Protein AF-A0A0C5VTT7-F1 (afdb_monomer_lite)

Foldseek 3Di:
DFDQLVPDDPVLSLVQLLVVDVVVDCPVPPPPDDSVRSSVVVVVCSVVVQKTWDADPVVRDIHIGGPVVVVVVVVVVVVVD

Radius of gyration: 13.17 Å; chains: 1; bounding box: 26×26×38 Å

pLDDT: mean 86.25, std 10.89, range [44.5, 94.75]

InterPro domains:
  IPR010648 Uncharacterised protein family UPF0270 [PF06794] (1-68)
  IPR036685 YehU-like superfamily [G3DSA:1.10.10.610] (1-76)
  IPR036685 YehU-like superfamily [SSF118001] (1-70)

Organism: NCBI:txid1445510

Sequence (81 aa):
MIIPYEALPAETLTALLEAFVVQEGADQFDIDYTLAEKVDQVRQQLQNKQVYIVFDPLTETCNVVTSDEARELLREERTDL

Secondary structure (DSSP, 8-state):
-EE-GGGS-HHHHHHHHHHHHHHH-TTSS-TT--HHHHHHHHHHHHHTTSEEEEEETTTTEEEEEEHHHHHHHHHHTTT--

Structure (mmCIF, N/CA/C/O backbone):
data_AF-A0A0C5VTT7-F1
#
_entry.id   AF-A0A0C5VTT7-F1
#
loop_
_atom_site.group_PDB
_atom_site.id
_atom_site.type_symbol
_atom_site.label_atom_id
_atom_site.label_alt_id
_atom_site.label_comp_id
_atom_site.label_asym_id
_atom_site.label_entity_id
_atom_site.label_seq_id
_atom_site.pdbx_PDB_ins_code
_atom_site.Cartn_x
_atom_site.Cartn_y
_atom_site.Cartn_z
_atom_site.occupancy
_atom_site.B_iso_or_equiv
_atom_site.auth_seq_id
_atom_site.auth_comp_id
_atom_site.auth_asym_id
_atom_site.auth_atom_id
_atom_site.pdbx_PDB_model_num
ATOM 1 N N . MET A 1 1 ? -7.330 -3.099 10.470 1.00 89.00 1 MET A N 1
ATOM 2 C CA . MET A 1 1 ? -8.361 -2.236 9.826 1.00 89.00 1 MET A CA 1
ATOM 3 C C . MET A 1 1 ? -7.991 -1.889 8.382 1.00 89.00 1 MET A C 1
ATOM 5 O O . MET A 1 1 ? -6.895 -1.402 8.158 1.00 89.00 1 MET A O 1
ATOM 9 N N . ILE A 1 2 ? -8.892 -2.065 7.405 1.00 91.19 2 ILE A N 1
ATOM 10 C CA . ILE A 1 2 ? -8.663 -1.627 6.009 1.00 91.19 2 ILE A CA 1
ATOM 11 C C . ILE A 1 2 ? -8.976 -0.132 5.863 1.00 91.19 2 ILE A C 1
ATOM 13 O O . ILE A 1 2 ? -10.033 0.318 6.307 1.00 91.19 2 ILE A O 1
ATOM 17 N N . ILE A 1 3 ? -8.089 0.621 5.208 1.00 93.06 3 ILE A N 1
ATOM 18 C CA . ILE A 1 3 ? -8.256 2.056 4.940 1.00 93.06 3 ILE A CA 1
ATOM 19 C C . ILE A 1 3 ? -8.208 2.362 3.434 1.00 93.06 3 ILE A C 1
ATOM 21 O O . ILE A 1 3 ? -7.534 1.658 2.678 1.00 93.06 3 ILE A O 1
ATOM 25 N N . PRO A 1 4 ? -8.912 3.408 2.961 1.00 93.19 4 PRO A N 1
ATOM 26 C CA . PRO A 1 4 ? -8.805 3.834 1.572 1.00 93.19 4 PRO A CA 1
ATOM 27 C C . PRO A 1 4 ? -7.403 4.386 1.295 1.00 93.19 4 PRO A C 1
ATOM 29 O O . PRO A 1 4 ? -6.942 5.299 1.980 1.00 93.19 4 PRO A O 1
ATOM 32 N N . TYR A 1 5 ? -6.744 3.881 0.250 1.00 92.50 5 TYR A N 1
ATOM 33 C CA . TYR A 1 5 ? -5.410 4.347 -0.151 1.00 92.50 5 TYR A CA 1
ATOM 34 C C . TYR A 1 5 ? -5.394 5.837 -0.537 1.00 92.50 5 TYR A C 1
ATOM 36 O O . TYR A 1 5 ? -4.364 6.492 -0.436 1.00 92.50 5 TYR A O 1
ATOM 44 N N . GLU A 1 6 ? -6.541 6.384 -0.950 1.00 92.62 6 GLU A N 1
ATOM 45 C CA . GLU A 1 6 ? -6.725 7.797 -1.306 1.00 92.62 6 GLU A CA 1
ATOM 46 C C . GLU A 1 6 ? -6.613 8.741 -0.100 1.00 92.62 6 GLU A C 1
ATOM 48 O O . GLU A 1 6 ? -6.408 9.939 -0.279 1.00 92.62 6 GLU A O 1
ATOM 53 N N . ALA A 1 7 ? -6.742 8.220 1.125 1.00 91.06 7 ALA A N 1
ATOM 54 C CA . ALA A 1 7 ? -6.562 9.002 2.346 1.00 91.06 7 ALA A CA 1
ATOM 55 C C . ALA A 1 7 ? -5.085 9.175 2.734 1.00 91.06 7 ALA A C 1
ATOM 57 O O . ALA A 1 7 ? -4.783 9.962 3.632 1.00 91.06 7 ALA A O 1
ATOM 58 N N . LEU A 1 8 ? -4.169 8.450 2.085 1.00 91.12 8 LEU A N 1
ATOM 59 C CA . LEU A 1 8 ? -2.741 8.550 2.357 1.00 91.12 8 LEU A CA 1
ATOM 60 C C . LEU A 1 8 ? -2.083 9.657 1.521 1.00 91.12 8 LEU A C 1
ATOM 62 O O . LEU A 1 8 ? -2.442 9.853 0.355 1.00 91.12 8 LEU A O 1
ATOM 66 N N . PRO A 1 9 ? -1.060 10.341 2.064 1.00 94.50 9 PRO A N 1
ATOM 67 C CA . PRO A 1 9 ? -0.179 11.176 1.260 1.00 94.50 9 PRO A CA 1
ATOM 68 C C . PRO A 1 9 ? 0.432 10.367 0.109 1.00 94.50 9 PRO A C 1
ATOM 70 O O . PRO A 1 9 ? 0.808 9.208 0.285 1.00 94.50 9 PRO A O 1
ATOM 73 N N . ALA A 1 10 ? 0.573 10.984 -1.066 1.00 92.12 10 ALA A N 1
ATOM 74 C CA . ALA A 1 10 ? 1.075 10.300 -2.260 1.00 92.12 10 ALA A CA 1
ATOM 75 C C . ALA A 1 10 ? 2.482 9.705 -2.064 1.00 92.12 10 ALA A C 1
ATOM 77 O O . ALA A 1 10 ? 2.766 8.616 -2.562 1.00 92.12 10 ALA A O 1
ATOM 78 N N . GLU A 1 11 ? 3.344 10.393 -1.312 1.00 93.62 11 GLU A N 1
ATOM 79 C CA . GLU A 1 11 ? 4.676 9.904 -0.941 1.00 93.62 11 GLU A CA 1
ATOM 80 C C . GLU A 1 11 ? 4.601 8.648 -0.062 1.00 93.62 11 GLU A C 1
ATOM 82 O O . GLU A 1 11 ? 5.279 7.663 -0.339 1.00 93.62 11 GLU A O 1
ATOM 87 N N . THR A 1 12 ? 3.711 8.641 0.935 1.00 92.94 12 THR A N 1
ATOM 88 C CA . THR A 1 12 ? 3.499 7.501 1.831 1.00 92.94 12 THR A CA 1
ATOM 89 C C . THR A 1 12 ? 2.947 6.316 1.061 1.00 92.94 12 THR A C 1
ATOM 91 O O . THR A 1 12 ? 3.454 5.210 1.198 1.00 92.94 12 THR A O 1
ATOM 94 N N . LEU A 1 13 ? 1.944 6.547 0.211 1.00 94.56 13 LEU A N 1
ATOM 95 C CA . LEU A 1 13 ? 1.391 5.498 -0.632 1.00 94.56 13 LEU A CA 1
ATOM 96 C C . LEU A 1 13 ? 2.478 4.893 -1.525 1.00 94.56 13 LEU A C 1
ATOM 98 O O . LEU A 1 13 ? 2.600 3.677 -1.581 1.00 94.56 13 LEU A O 1
ATOM 102 N N . THR A 1 14 ? 3.297 5.724 -2.172 1.00 93.75 14 THR A N 1
ATOM 103 C CA . THR A 1 14 ? 4.391 5.249 -3.033 1.00 93.75 14 THR A CA 1
ATOM 104 C C . THR A 1 14 ? 5.377 4.384 -2.249 1.00 93.75 14 THR A C 1
ATOM 106 O O . THR A 1 14 ? 5.645 3.262 -2.666 1.00 93.75 14 THR A O 1
ATOM 109 N N . ALA A 1 15 ? 5.822 4.839 -1.073 1.00 94.06 15 ALA A N 1
ATOM 110 C CA . ALA A 1 15 ? 6.751 4.087 -0.232 1.00 94.06 15 ALA A CA 1
ATOM 111 C C . ALA A 1 15 ? 6.179 2.732 0.226 1.00 94.06 15 ALA A C 1
ATOM 113 O O . ALA A 1 15 ? 6.895 1.733 0.262 1.00 94.06 15 ALA A O 1
ATOM 114 N N . LEU A 1 16 ? 4.880 2.677 0.540 1.00 93.94 16 LEU A N 1
ATOM 115 C CA . LEU A 1 16 ? 4.194 1.429 0.886 1.00 93.94 16 LEU A CA 1
ATOM 116 C C . LEU A 1 16 ? 4.138 0.459 -0.298 1.00 93.94 16 LEU A C 1
ATOM 118 O O . LEU A 1 16 ? 4.371 -0.736 -0.125 1.00 93.94 16 LE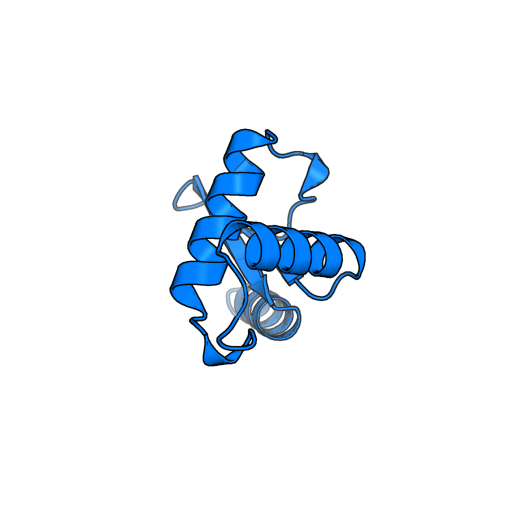U A O 1
ATOM 122 N N . LEU A 1 17 ? 3.851 0.967 -1.498 1.00 93.50 17 LEU A N 1
ATOM 123 C CA . LEU A 1 17 ? 3.829 0.161 -2.718 1.00 93.50 17 LEU A CA 1
ATOM 124 C C . LEU A 1 17 ? 5.222 -0.373 -3.066 1.00 93.50 17 LEU A C 1
ATOM 126 O O . LEU A 1 17 ? 5.355 -1.540 -3.422 1.00 93.50 17 LEU A O 1
ATOM 130 N N . GLU A 1 18 ? 6.260 0.451 -2.930 1.00 92.88 18 GLU A N 1
ATOM 131 C CA . GLU A 1 18 ? 7.650 0.029 -3.122 1.00 92.88 18 GLU A CA 1
ATOM 132 C C . GLU A 1 18 ? 8.038 -1.074 -2.134 1.00 92.88 18 GLU A C 1
ATOM 134 O O . GLU A 1 18 ? 8.572 -2.104 -2.545 1.00 92.88 18 GLU A O 1
ATOM 139 N N . ALA A 1 19 ? 7.722 -0.894 -0.848 1.00 91.88 19 ALA A N 1
ATOM 140 C CA . ALA A 1 19 ? 7.984 -1.895 0.182 1.00 91.88 19 ALA A CA 1
ATOM 141 C C . ALA A 1 19 ? 7.263 -3.220 -0.110 1.00 91.88 19 ALA A C 1
ATOM 143 O O . ALA A 1 19 ? 7.871 -4.283 0.005 1.00 91.88 19 ALA A O 1
ATOM 144 N N . PHE A 1 20 ? 6.006 -3.159 -0.555 1.00 91.62 20 PHE A N 1
ATOM 145 C CA . PHE A 1 20 ? 5.230 -4.337 -0.943 1.00 91.62 20 PHE A CA 1
ATOM 146 C C . PHE A 1 20 ? 5.857 -5.085 -2.123 1.00 91.62 20 PHE A C 1
ATOM 148 O O . PHE A 1 20 ? 6.045 -6.296 -2.052 1.00 91.62 20 PHE A O 1
ATOM 155 N N . VAL A 1 21 ? 6.259 -4.370 -3.180 1.00 89.81 21 VAL A N 1
ATOM 156 C CA . VAL A 1 21 ? 6.934 -4.976 -4.342 1.00 89.81 21 VAL A CA 1
ATOM 157 C C . VAL A 1 21 ? 8.251 -5.646 -3.939 1.00 89.81 21 VAL A C 1
ATOM 159 O O . VAL A 1 21 ? 8.598 -6.701 -4.469 1.00 89.81 21 VAL A O 1
ATOM 162 N N . VAL A 1 22 ? 8.998 -5.042 -3.012 1.00 87.19 22 VAL A N 1
ATOM 163 C CA . VAL A 1 22 ? 10.251 -5.614 -2.502 1.00 87.19 22 VAL A CA 1
ATOM 164 C C . VAL A 1 22 ? 9.992 -6.865 -1.656 1.00 87.19 22 VAL A C 1
ATOM 166 O O . VAL A 1 22 ? 10.769 -7.814 -1.749 1.00 87.19 22 VAL A O 1
ATOM 169 N N . GLN A 1 23 ? 8.922 -6.880 -0.858 1.00 84.50 23 GLN A N 1
ATOM 170 C CA . GLN A 1 23 ? 8.575 -7.998 0.021 1.00 84.50 23 GLN A CA 1
ATOM 171 C C . GLN A 1 23 ? 8.035 -9.213 -0.745 1.00 84.50 23 GLN A C 1
ATOM 173 O O . GLN A 1 23 ? 8.500 -10.325 -0.507 1.00 84.50 23 GLN A O 1
ATOM 178 N N . GLU A 1 24 ? 7.096 -9.006 -1.672 1.00 78.94 24 GLU A N 1
ATOM 179 C CA . GLU A 1 24 ? 6.474 -10.085 -2.460 1.00 78.94 24 GLU A CA 1
ATOM 180 C C . GLU A 1 24 ? 7.434 -10.695 -3.494 1.00 78.94 24 GLU A C 1
ATOM 182 O O . GLU A 1 24 ? 7.232 -11.809 -3.978 1.00 78.94 24 GLU A O 1
ATOM 187 N N . GLY A 1 25 ? 8.510 -9.978 -3.827 1.00 65.25 25 GLY A N 1
ATOM 188 C CA . GLY A 1 25 ? 9.541 -10.453 -4.739 1.00 65.25 25 GLY A CA 1
ATOM 189 C C . GLY A 1 25 ? 9.095 -10.516 -6.204 1.00 65.25 25 GLY A C 1
ATOM 190 O O . GLY A 1 25 ? 7.992 -10.137 -6.594 1.00 65.25 25 GLY A O 1
ATOM 191 N N . ALA A 1 26 ? 10.005 -10.974 -7.065 1.00 60.56 26 ALA A N 1
ATOM 192 C CA . ALA A 1 26 ? 9.756 -11.124 -8.500 1.00 60.56 26 ALA A CA 1
ATOM 193 C C . ALA A 1 26 ? 8.816 -12.298 -8.838 1.00 60.56 26 ALA A C 1
ATOM 195 O O . ALA A 1 26 ? 8.463 -12.479 -9.993 1.00 60.56 26 ALA A O 1
ATOM 196 N N . ASP A 1 27 ? 8.387 -13.096 -7.865 1.00 66.19 27 ASP A N 1
ATOM 197 C CA . ASP A 1 27 ? 7.504 -14.234 -8.124 1.00 66.19 27 ASP A CA 1
ATOM 198 C C . ASP A 1 27 ? 6.085 -13.802 -8.542 1.00 66.19 27 ASP A C 1
ATOM 200 O O . ASP A 1 27 ? 5.417 -14.518 -9.285 1.00 66.19 27 ASP A O 1
ATOM 204 N N . GLN A 1 28 ? 5.641 -12.608 -8.130 1.00 66.25 28 GLN A N 1
ATOM 205 C CA . GLN A 1 28 ? 4.360 -12.013 -8.547 1.00 66.25 28 GLN A CA 1
ATOM 206 C C . GLN A 1 28 ? 4.473 -11.130 -9.804 1.00 66.25 28 GLN A C 1
ATOM 208 O O . GLN A 1 28 ? 3.458 -10.770 -10.399 1.00 66.25 28 GLN A O 1
ATOM 213 N N . PHE A 1 29 ? 5.691 -10.757 -10.213 1.00 68.62 29 PHE A N 1
ATOM 214 C CA . PHE A 1 29 ? 5.925 -9.788 -11.286 1.00 68.62 29 PHE A CA 1
ATOM 215 C C . PHE A 1 29 ? 7.005 -10.291 -12.237 1.00 68.62 29 PHE A C 1
ATOM 217 O O . PHE A 1 29 ? 8.125 -10.522 -11.791 1.00 68.62 29 PHE A O 1
ATOM 224 N N . ASP A 1 30 ? 6.725 -10.342 -13.543 1.00 69.94 30 ASP A N 1
ATOM 225 C CA . ASP A 1 30 ? 7.721 -10.735 -14.549 1.00 69.94 30 ASP A CA 1
ATOM 226 C C . ASP A 1 30 ? 9.089 -10.058 -14.345 1.00 69.94 30 ASP A C 1
ATOM 228 O O . ASP A 1 30 ? 9.217 -8.906 -13.900 1.00 69.94 30 ASP A O 1
ATOM 232 N N . ILE A 1 31 ? 10.124 -10.821 -14.688 1.00 66.31 31 ILE A N 1
ATOM 233 C CA . ILE A 1 31 ? 11.527 -10.558 -14.345 1.00 66.31 31 ILE A CA 1
ATOM 234 C C . ILE A 1 31 ? 12.103 -9.308 -15.034 1.00 66.31 31 ILE A C 1
ATOM 236 O O . ILE A 1 31 ? 13.172 -8.843 -14.648 1.00 66.31 31 ILE A O 1
ATOM 240 N N . ASP A 1 32 ? 11.380 -8.722 -15.989 1.00 75.06 32 ASP A N 1
ATOM 241 C CA . ASP A 1 32 ? 11.837 -7.605 -16.822 1.00 75.06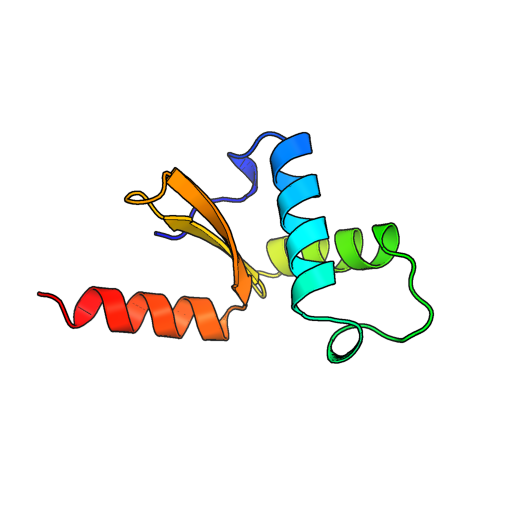 32 ASP A CA 1
ATOM 242 C C . ASP A 1 32 ? 11.272 -6.227 -16.424 1.00 75.06 32 ASP A C 1
ATOM 244 O O . ASP A 1 32 ? 11.645 -5.221 -17.027 1.00 75.06 32 ASP A O 1
ATOM 248 N N . TYR A 1 33 ? 10.406 -6.135 -15.407 1.00 80.88 33 TYR A N 1
ATOM 249 C CA . TYR A 1 33 ? 9.848 -4.843 -14.982 1.00 80.88 33 TYR A CA 1
ATOM 250 C C . TYR A 1 33 ? 10.750 -4.094 -13.996 1.00 80.88 33 TYR A C 1
ATOM 252 O O . TYR A 1 33 ? 11.261 -4.659 -13.022 1.00 80.88 33 TYR A O 1
ATOM 260 N N . THR A 1 34 ? 10.868 -2.780 -14.186 1.00 87.75 34 THR A N 1
ATOM 261 C CA . THR A 1 34 ? 11.490 -1.885 -13.202 1.00 87.75 34 THR A CA 1
ATOM 262 C C . THR A 1 34 ? 10.641 -1.771 -11.932 1.00 87.75 34 THR A C 1
ATOM 264 O O . THR A 1 34 ? 9.432 -2.005 -11.948 1.00 87.75 34 THR A O 1
ATOM 267 N N . LEU A 1 35 ? 11.251 -1.361 -10.811 1.00 87.94 35 LEU A N 1
ATOM 268 C CA . LEU A 1 35 ? 10.522 -1.129 -9.554 1.00 87.94 35 LEU A CA 1
ATOM 269 C C . LEU A 1 35 ? 9.348 -0.155 -9.750 1.00 87.94 35 LEU A C 1
ATOM 271 O O . LEU A 1 35 ? 8.255 -0.411 -9.260 1.00 87.94 35 LEU A O 1
ATOM 275 N N . ALA A 1 36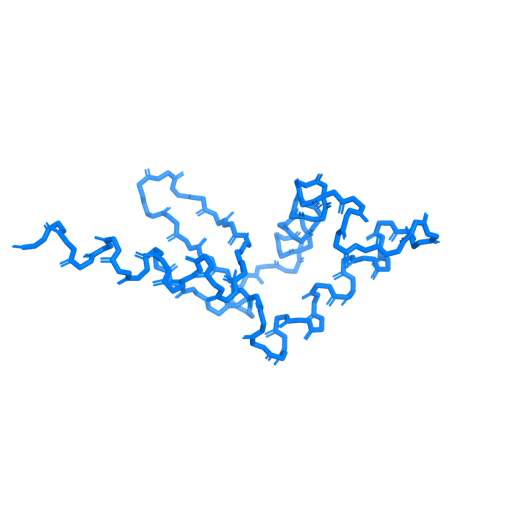 ? 9.552 0.916 -10.520 1.00 89.00 36 ALA A N 1
ATOM 276 C CA . ALA A 1 36 ? 8.516 1.905 -10.806 1.00 89.00 36 ALA A CA 1
ATOM 277 C C . ALA A 1 36 ? 7.332 1.313 -11.594 1.00 89.00 36 ALA A C 1
ATOM 279 O O . ALA A 1 36 ? 6.180 1.616 -11.290 1.00 89.00 36 ALA A O 1
ATOM 280 N N . GLU A 1 37 ? 7.594 0.440 -12.571 1.00 89.88 37 GLU A N 1
ATOM 281 C CA . GLU A 1 37 ? 6.536 -0.255 -13.318 1.00 89.88 37 GLU A CA 1
ATOM 282 C C . GLU A 1 37 ? 5.772 -1.239 -12.435 1.00 89.88 37 GLU A C 1
ATOM 284 O O . GLU A 1 37 ? 4.550 -1.325 -12.522 1.00 89.88 37 GLU A O 1
ATOM 289 N N . LYS A 1 38 ? 6.470 -1.953 -11.547 1.00 89.50 38 LYS A N 1
ATOM 290 C CA . LYS A 1 38 ? 5.825 -2.838 -10.570 1.00 89.50 38 LYS A CA 1
ATOM 291 C C . LYS A 1 38 ? 4.954 -2.043 -9.596 1.00 89.50 38 LYS A C 1
ATOM 293 O O . LYS A 1 38 ? 3.823 -2.437 -9.335 1.00 89.50 38 LYS A O 1
ATOM 298 N N . VAL A 1 39 ? 5.419 -0.886 -9.125 1.00 91.69 39 VAL A N 1
ATOM 299 C CA . VAL A 1 39 ? 4.629 0.027 -8.281 1.00 91.69 39 VAL A CA 1
ATOM 300 C C . VAL A 1 39 ? 3.363 0.497 -9.001 1.00 91.69 39 VAL A C 1
ATOM 302 O O . VAL A 1 39 ? 2.286 0.485 -8.402 1.00 91.69 39 VAL A O 1
ATOM 305 N N . ASP A 1 40 ? 3.452 0.861 -10.284 1.00 91.44 40 ASP A N 1
ATOM 306 C CA . ASP A 1 40 ? 2.267 1.234 -11.065 1.00 91.44 40 ASP A CA 1
ATOM 307 C C . ASP A 1 40 ? 1.290 0.058 -11.212 1.00 91.44 40 ASP A C 1
ATOM 309 O O . ASP A 1 40 ? 0.088 0.229 -11.010 1.00 91.44 40 ASP A O 1
ATOM 313 N N . GLN A 1 41 ? 1.793 -1.162 -11.431 1.00 90.69 41 GLN A N 1
ATOM 314 C CA . GLN A 1 41 ? 0.957 -2.366 -11.444 1.00 90.69 41 GLN A CA 1
ATOM 315 C C . GLN A 1 41 ? 0.220 -2.570 -10.115 1.00 90.69 41 GLN A C 1
ATOM 317 O O . GLN A 1 41 ? -0.983 -2.829 -10.121 1.00 90.69 41 GLN A O 1
ATOM 322 N N . VAL A 1 42 ? 0.886 -2.413 -8.966 1.00 92.00 42 VAL A N 1
ATOM 323 C CA . VAL A 1 42 ? 0.209 -2.522 -7.659 1.00 92.00 42 VAL A CA 1
ATOM 324 C C . VAL A 1 42 ? -0.808 -1.392 -7.473 1.00 92.00 42 VAL A C 1
ATOM 326 O O . VAL A 1 42 ? -1.894 -1.606 -6.933 1.00 92.00 42 VAL A O 1
ATOM 329 N N . ARG A 1 43 ? -0.532 -0.194 -7.994 1.00 92.38 43 ARG A N 1
ATOM 330 C CA . ARG A 1 43 ? -1.500 0.907 -7.993 1.00 92.38 43 ARG A CA 1
ATOM 331 C C . ARG A 1 43 ? -2.754 0.582 -8.809 1.00 92.38 43 ARG A C 1
ATOM 333 O O . ARG A 1 43 ? -3.858 0.897 -8.366 1.00 92.38 43 ARG A O 1
ATOM 340 N N . GLN A 1 44 ? -2.615 -0.080 -9.957 1.00 92.62 44 GLN A N 1
ATOM 341 C CA . GLN A 1 44 ? -3.761 -0.596 -10.715 1.00 92.62 44 GLN A CA 1
ATOM 342 C C . GLN A 1 44 ? -4.510 -1.678 -9.921 1.00 92.62 44 GLN A C 1
ATOM 344 O O . GLN A 1 44 ? -5.740 -1.692 -9.890 1.00 92.62 44 GLN A O 1
ATOM 349 N N . GLN A 1 45 ? -3.794 -2.554 -9.212 1.00 92.44 45 GLN A N 1
ATOM 350 C CA . GLN A 1 45 ? -4.408 -3.571 -8.351 1.00 92.44 45 GLN A CA 1
ATOM 351 C C . GLN A 1 45 ? -5.214 -2.956 -7.193 1.00 92.44 45 GLN A C 1
ATOM 353 O O . GLN A 1 45 ? -6.285 -3.475 -6.865 1.00 92.44 45 GLN A O 1
ATOM 358 N N . LEU A 1 46 ? -4.764 -1.833 -6.613 1.00 92.38 46 LEU A N 1
ATOM 359 C CA . LEU A 1 46 ? -5.534 -1.069 -5.619 1.00 92.38 46 LEU A CA 1
ATOM 360 C C . LEU A 1 46 ? -6.865 -0.582 -6.211 1.00 92.38 46 LEU A C 1
ATOM 362 O O . LEU A 1 46 ? -7.919 -0.745 -5.595 1.00 92.38 46 LEU A O 1
ATOM 366 N N . GLN A 1 47 ? -6.834 -0.032 -7.429 1.00 91.56 47 GLN A N 1
ATOM 367 C CA . GLN A 1 47 ? -8.036 0.433 -8.136 1.00 91.56 47 GLN A CA 1
ATOM 368 C C . GLN A 1 47 ? -8.994 -0.723 -8.457 1.00 91.56 47 GLN A C 1
ATOM 370 O O . GLN A 1 47 ? -10.212 -0.584 -8.333 1.00 91.56 47 GLN A O 1
ATOM 375 N N . ASN A 1 48 ? -8.441 -1.888 -8.798 1.00 93.56 48 ASN A N 1
ATOM 376 C CA . ASN A 1 48 ? -9.190 -3.105 -9.103 1.00 93.56 48 ASN A CA 1
ATOM 377 C C . ASN A 1 48 ? -9.611 -3.906 -7.861 1.00 93.56 48 ASN A C 1
ATOM 379 O O . ASN A 1 48 ? -10.215 -4.969 -8.007 1.00 93.56 48 ASN A O 1
ATOM 383 N N . LYS A 1 49 ? -9.333 -3.410 -6.644 1.00 91.62 49 LYS A N 1
ATOM 384 C CA . LYS A 1 49 ? -9.669 -4.069 -5.367 1.00 91.62 49 LYS A CA 1
ATOM 385 C C . LYS A 1 49 ? -9.035 -5.460 -5.199 1.00 91.62 49 LYS A C 1
ATOM 387 O O . LYS A 1 49 ? -9.612 -6.344 -4.561 1.00 91.62 49 LYS A O 1
ATOM 392 N N . GLN A 1 50 ? -7.858 -5.658 -5.787 1.00 92.31 50 GLN A N 1
ATOM 393 C CA . GLN A 1 50 ? -7.075 -6.895 -5.679 1.00 92.31 50 GLN A CA 1
ATOM 394 C C . GLN A 1 50 ? -6.082 -6.851 -4.514 1.00 92.31 50 GLN A C 1
ATOM 396 O O . GLN A 1 50 ? -5.756 -7.893 -3.949 1.00 92.31 50 GLN A O 1
ATOM 401 N N . VAL A 1 51 ? -5.662 -5.648 -4.127 1.00 93.62 51 VAL A N 1
ATOM 402 C CA . VAL A 1 51 ? -4.847 -5.369 -2.941 1.00 93.62 51 VAL A CA 1
ATOM 403 C C . VAL A 1 51 ? -5.501 -4.252 -2.130 1.00 93.62 51 VAL A C 1
ATOM 405 O O . VAL A 1 51 ? -6.302 -3.473 -2.654 1.00 93.62 51 VAL A O 1
ATOM 408 N N . TYR A 1 52 ? -5.165 -4.179 -0.848 1.00 94.19 52 TYR A N 1
ATOM 409 C CA . TYR A 1 52 ? -5.737 -3.243 0.112 1.00 94.19 52 TYR A CA 1
ATOM 410 C C . TYR A 1 52 ? -4.646 -2.656 1.001 1.00 94.19 52 TYR A C 1
ATOM 412 O O . TYR A 1 52 ? -3.614 -3.281 1.228 1.00 94.19 52 TYR A O 1
ATOM 420 N N . ILE A 1 53 ? -4.900 -1.461 1.536 1.00 94.75 53 ILE A N 1
ATOM 421 C CA . ILE A 1 53 ? -4.078 -0.896 2.603 1.00 94.75 53 ILE A CA 1
ATOM 422 C C . ILE A 1 53 ? -4.707 -1.263 3.941 1.00 94.75 53 ILE A C 1
ATOM 424 O O . ILE A 1 53 ? -5.879 -0.967 4.187 1.00 94.75 53 ILE A O 1
ATOM 428 N N . VAL A 1 54 ? -3.917 -1.877 4.812 1.00 92.88 54 VAL A N 1
ATOM 429 C CA . VAL A 1 54 ? -4.285 -2.177 6.192 1.00 92.88 54 VAL A CA 1
ATOM 430 C C . VAL A 1 54 ? -3.506 -1.262 7.120 1.00 92.88 54 VAL A C 1
ATOM 432 O O . VAL A 1 54 ? -2.290 -1.141 7.019 1.00 92.88 54 VAL A O 1
ATOM 435 N N . PHE A 1 55 ? -4.227 -0.619 8.030 1.00 91.88 55 PHE A N 1
ATOM 436 C CA . PHE A 1 55 ? -3.671 0.105 9.157 1.00 91.88 55 PHE A CA 1
ATOM 437 C C . PHE A 1 55 ? -3.727 -0.763 10.411 1.00 91.88 55 PHE A C 1
ATOM 439 O O . PHE A 1 55 ? -4.792 -1.295 10.768 1.00 91.88 55 PHE A O 1
ATOM 446 N N . ASP A 1 56 ? -2.578 -0.859 11.069 1.00 89.62 56 ASP A N 1
ATOM 447 C CA . ASP A 1 56 ? -2.417 -1.430 12.395 1.00 89.62 56 ASP A CA 1
ATOM 448 C C . ASP A 1 56 ? -2.387 -0.285 13.429 1.00 89.62 56 ASP A C 1
ATOM 450 O O . ASP A 1 56 ? -1.453 0.523 13.425 1.00 89.62 56 ASP A O 1
ATOM 454 N N . PRO A 1 57 ? -3.406 -0.169 14.301 1.00 87.19 57 PRO A N 1
ATOM 455 C CA . PRO A 1 57 ? -3.465 0.889 15.306 1.00 87.19 57 PRO A CA 1
ATOM 456 C C . PRO A 1 57 ? -2.525 0.669 16.498 1.00 87.19 57 PRO A C 1
ATOM 458 O O . PRO A 1 57 ? -2.308 1.606 17.260 1.00 87.19 57 PRO A O 1
ATOM 461 N N . LEU A 1 58 ? -2.008 -0.545 16.699 1.00 88.06 58 LEU A N 1
ATOM 462 C CA . LEU A 1 58 ? -1.100 -0.866 17.796 1.00 88.06 58 LEU A CA 1
ATOM 463 C C . LEU A 1 58 ? 0.325 -0.416 17.471 1.00 88.06 58 LEU A C 1
ATOM 465 O O . LEU A 1 58 ? 1.011 0.125 18.336 1.00 88.06 58 LEU A O 1
ATOM 469 N N . THR A 1 59 ? 0.765 -0.640 16.235 1.00 90.25 59 THR A N 1
ATOM 470 C CA . THR A 1 59 ? 2.090 -0.222 15.756 1.00 90.25 59 THR A CA 1
ATOM 471 C C . THR A 1 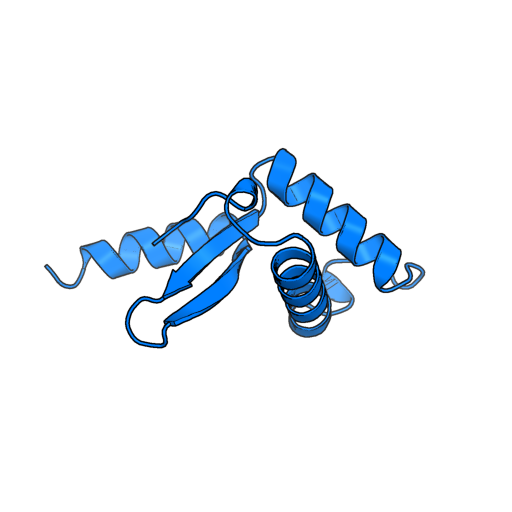59 ? 2.069 1.118 15.024 1.00 90.25 59 THR A C 1
ATOM 473 O O . THR A 1 59 ? 3.132 1.641 14.699 1.00 90.25 59 THR A O 1
ATOM 476 N N . GLU A 1 60 ? 0.881 1.673 14.764 1.00 89.88 60 GLU A N 1
ATOM 477 C CA . GLU A 1 60 ? 0.660 2.886 13.966 1.00 89.88 60 GLU A CA 1
ATOM 478 C C . GLU A 1 60 ? 1.278 2.793 12.55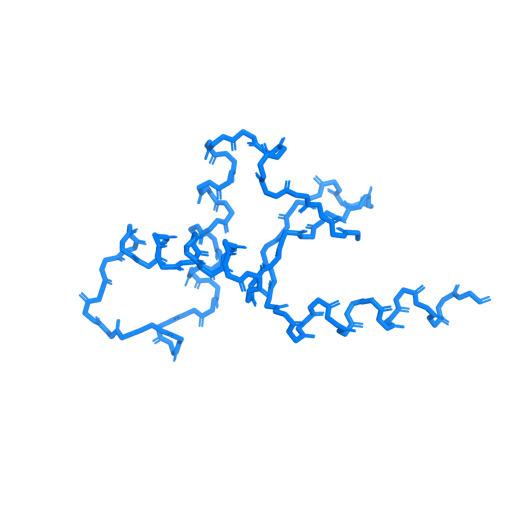9 1.00 89.88 60 GLU A C 1
ATOM 480 O O . GLU A 1 60 ? 1.743 3.779 11.984 1.00 89.88 60 GLU A O 1
ATOM 485 N N . THR A 1 61 ? 1.276 1.591 11.978 1.00 88.44 61 THR A N 1
ATOM 486 C CA . THR A 1 61 ? 1.857 1.322 10.656 1.00 88.44 61 THR A CA 1
ATOM 487 C C . THR A 1 61 ? 0.792 1.000 9.618 1.00 88.44 61 THR A C 1
ATOM 489 O O . THR A 1 61 ? -0.214 0.354 9.909 1.00 88.44 61 THR A O 1
ATOM 492 N N . CYS A 1 62 ? 1.044 1.410 8.376 1.00 92.25 62 CYS A N 1
ATOM 493 C CA . CYS A 1 62 ? 0.274 0.975 7.215 1.00 92.25 62 CYS A CA 1
ATOM 494 C C . CYS A 1 62 ? 1.050 -0.111 6.470 1.00 92.25 62 CYS A C 1
ATOM 496 O O . CYS A 1 62 ? 2.252 0.043 6.287 1.00 92.25 62 CYS A O 1
ATOM 498 N N . ASN A 1 63 ? 0.356 -1.136 5.985 1.00 92.06 63 ASN A N 1
ATOM 499 C CA . ASN A 1 63 ? 0.895 -2.161 5.095 1.00 92.06 63 ASN A CA 1
ATOM 500 C C . ASN A 1 63 ? -0.027 -2.355 3.889 1.00 92.06 63 ASN A C 1
ATOM 502 O O . ASN A 1 63 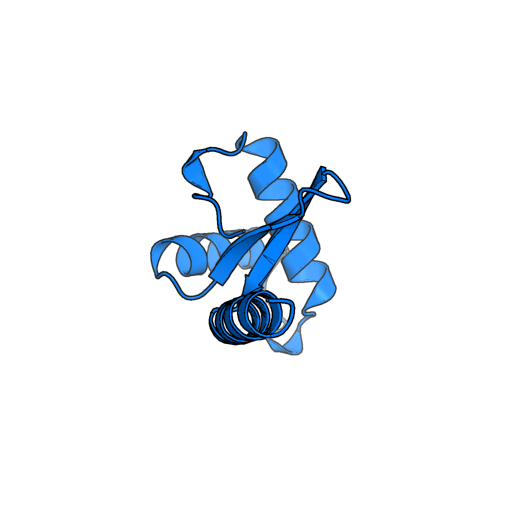? -1.229 -2.093 3.958 1.00 92.06 63 ASN A O 1
ATOM 506 N N . VAL A 1 64 ? 0.543 -2.829 2.785 1.00 93.75 64 VAL A N 1
ATOM 507 C CA . VAL A 1 64 ? -0.211 -3.302 1.619 1.00 93.75 64 VAL A CA 1
ATOM 508 C C . VAL A 1 64 ? -0.360 -4.811 1.755 1.00 93.75 64 VAL A C 1
ATOM 510 O O . VAL A 1 64 ? 0.617 -5.489 2.053 1.00 93.75 64 VAL A O 1
ATOM 513 N N . VAL A 1 65 ? -1.567 -5.321 1.545 1.00 92.44 65 VAL A N 1
ATOM 514 C CA . VAL A 1 65 ? -1.863 -6.757 1.594 1.00 92.44 65 VAL A CA 1
ATOM 515 C C . VAL A 1 65 ? -2.730 -7.155 0.410 1.00 92.44 65 VAL A C 1
ATOM 517 O O . VAL A 1 65 ? -3.493 -6.342 -0.128 1.00 92.44 65 VAL A O 1
ATOM 520 N N . THR A 1 66 ? -2.651 -8.414 0.004 1.00 92.81 66 THR A N 1
ATOM 521 C CA . THR A 1 66 ? -3.522 -8.965 -1.035 1.00 92.81 66 THR A CA 1
ATOM 522 C C . THR A 1 66 ? -4.963 -9.113 -0.548 1.00 92.81 66 THR A C 1
ATOM 524 O O . THR A 1 66 ? -5.268 -9.094 0.644 1.00 92.81 66 THR A O 1
ATOM 527 N N . SER A 1 67 ? -5.899 -9.266 -1.484 1.00 91.56 67 SER A N 1
ATOM 528 C CA . SER A 1 67 ? -7.301 -9.553 -1.158 1.00 91.56 67 SER A CA 1
ATOM 529 C C . SER A 1 67 ? -7.497 -10.837 -0.343 1.00 91.56 67 SER A C 1
ATOM 531 O O . SER A 1 67 ? -8.452 -10.912 0.433 1.00 91.56 67 SER A O 1
ATOM 533 N N . ASP A 1 68 ? -6.611 -11.823 -0.501 1.00 90.62 68 ASP A N 1
ATOM 534 C CA . ASP A 1 68 ? -6.656 -13.076 0.252 1.00 90.62 68 ASP A CA 1
ATOM 535 C C . ASP A 1 68 ? -6.196 -12.860 1.699 1.00 90.62 68 ASP A C 1
ATOM 537 O O . ASP A 1 68 ? -6.961 -13.132 2.625 1.00 90.62 68 ASP A O 1
ATOM 541 N N . GLU A 1 69 ? -5.037 -12.223 1.892 1.00 90.75 69 GLU A N 1
ATOM 542 C CA . GLU A 1 69 ? -4.529 -11.836 3.216 1.00 90.75 69 GLU A CA 1
ATOM 543 C C . GLU A 1 69 ? -5.496 -10.908 3.956 1.00 90.75 69 GLU A C 1
ATOM 545 O O . GLU A 1 69 ? -5.797 -11.113 5.128 1.00 90.75 69 GLU A O 1
ATOM 550 N N . ALA A 1 70 ? -6.067 -9.915 3.266 1.00 89.94 70 ALA A N 1
ATOM 551 C CA . ALA A 1 70 ? -7.087 -9.044 3.844 1.00 89.94 70 ALA A CA 1
ATOM 552 C C . ALA A 1 70 ? -8.285 -9.850 4.368 1.00 89.94 70 ALA A C 1
ATOM 554 O O . ALA A 1 70 ? -8.871 -9.509 5.397 1.00 89.94 70 ALA A O 1
ATOM 555 N N . ARG A 1 71 ? -8.665 -10.932 3.676 1.00 89.75 71 ARG A N 1
ATOM 556 C CA . ARG A 1 71 ? -9.761 -11.804 4.105 1.00 89.75 71 ARG A CA 1
ATOM 557 C C . ARG A 1 71 ? -9.387 -12.639 5.325 1.00 89.75 71 ARG A C 1
ATOM 559 O O . ARG A 1 71 ? -10.279 -12.937 6.118 1.00 89.75 71 ARG A O 1
ATOM 566 N N . GLU A 1 72 ? -8.128 -13.036 5.451 1.00 89.56 72 GLU A N 1
ATOM 567 C CA . GLU A 1 72 ? -7.604 -13.756 6.613 1.00 89.56 72 GLU A CA 1
ATOM 568 C C . GLU A 1 72 ? -7.539 -12.848 7.844 1.00 89.56 72 GLU A C 1
ATOM 570 O O . GLU A 1 72 ? -8.172 -13.163 8.850 1.00 89.56 72 GLU A O 1
ATOM 575 N N . LEU A 1 73 ? -6.973 -11.647 7.710 1.00 86.12 73 LEU A N 1
ATOM 576 C CA . LEU A 1 73 ? -6.925 -10.640 8.777 1.00 86.12 73 LEU A CA 1
ATOM 577 C C . LEU A 1 73 ? -8.325 -10.300 9.317 1.00 86.12 73 LEU A C 1
ATOM 579 O O . LEU A 1 73 ? -8.558 -10.263 10.523 1.00 86.12 73 LEU A O 1
ATOM 583 N N . LEU A 1 74 ? -9.305 -10.131 8.421 1.00 84.19 74 LEU A N 1
ATOM 584 C CA . LEU A 1 74 ? -10.703 -9.891 8.803 1.00 84.19 74 LEU A CA 1
ATOM 585 C C . LEU A 1 74 ? -11.372 -11.093 9.494 1.00 84.19 74 LEU A C 1
ATOM 587 O O . LEU A 1 74 ? -12.434 -10.933 10.099 1.00 84.19 74 LEU A O 1
ATOM 591 N N . ARG A 1 75 ? -10.828 -12.307 9.361 1.00 84.00 75 ARG A N 1
ATOM 592 C CA . ARG A 1 75 ? -11.292 -13.491 10.102 1.00 84.00 75 ARG A CA 1
ATOM 593 C C . ARG A 1 75 ? -10.630 -13.572 11.469 1.00 84.00 75 ARG A C 1
ATOM 595 O O . ARG A 1 75 ? -11.324 -13.885 12.431 1.00 84.00 75 ARG A O 1
ATOM 602 N N . GLU A 1 76 ? -9.341 -13.273 11.557 1.00 77.50 76 GLU A N 1
ATOM 603 C CA . GLU A 1 76 ? -8.591 -13.264 12.814 1.00 77.50 76 GLU A CA 1
ATOM 604 C C . GLU A 1 76 ? -9.155 -12.218 13.783 1.00 77.50 76 GLU A C 1
ATOM 606 O O . GLU A 1 76 ? -9.556 -12.599 14.877 1.00 77.50 76 GLU A O 1
ATOM 611 N N . GLU A 1 77 ? -9.402 -10.975 13.333 1.00 68.81 77 GLU A N 1
ATOM 612 C CA . GLU A 1 77 ? -10.046 -9.918 14.147 1.00 68.81 77 GLU A CA 1
ATOM 613 C C . GLU A 1 77 ? -11.430 -10.327 14.710 1.00 68.81 77 GLU A C 1
ATOM 615 O O . GLU A 1 77 ? -11.943 -9.709 15.642 1.00 68.81 77 GLU A O 1
ATOM 620 N N . ARG A 1 78 ? -12.071 -11.368 14.157 1.00 62.53 78 ARG A N 1
ATOM 621 C CA . ARG A 1 78 ? -13.363 -11.893 14.635 1.00 62.53 78 ARG A CA 1
ATOM 622 C C . ARG A 1 78 ? -13.239 -13.017 15.660 1.00 62.53 78 ARG A C 1
ATOM 624 O O . ARG A 1 78 ? -14.267 -13.438 16.184 1.00 62.53 78 ARG A O 1
ATOM 631 N N . THR A 1 79 ? -12.036 -13.531 15.890 1.00 57.34 79 THR A N 1
ATOM 632 C CA . THR A 1 79 ? -11.784 -14.679 16.774 1.00 57.34 79 THR A CA 1
ATOM 633 C C . THR A 1 79 ? -11.348 -14.234 18.177 1.00 57.34 79 THR A C 1
ATOM 635 O O . THR A 1 79 ? -11.455 -15.014 19.118 1.00 57.34 79 THR A O 1
ATOM 638 N N . ASP A 1 80 ? -10.947 -12.969 18.335 1.00 53.88 80 ASP A N 1
ATOM 639 C CA . ASP A 1 80 ? -10.540 -12.341 19.604 1.00 53.88 80 ASP A CA 1
ATOM 640 C C . ASP A 1 80 ? -11.694 -11.656 20.387 1.00 53.88 80 ASP A C 1
ATOM 642 O O . ASP A 1 80 ? -11.444 -10.851 21.287 1.00 53.88 80 ASP A O 1
ATOM 646 N N . LEU A 1 81 ? -12.959 -11.967 20.065 1.00 44.50 81 LEU A N 1
ATOM 647 C CA . LEU A 1 81 ? -14.187 -11.451 20.711 1.00 44.50 81 LEU A CA 1
ATOM 648 C C . LEU A 1 81 ? -15.017 -12.578 21.339 1.00 44.50 81 LEU A C 1
ATOM 650 O O . LEU A 1 81 ? -15.533 -12.360 22.460 1.00 44.50 81 LEU A O 1
#